Protein AF-A0A7C8LKT0-F1 (afdb_monomer_lite)

Foldseek 3Di:
DPDPAQPLCVQAPCQVVLVVLLVLLVVLLPLCCLQPLVSLVVSCCVLPPPPVCPDVVPDVVRNDDDVLLVVLVVQLSVLSDVQCPDPVDGSNNRDSVSSNSNNVSSVSSSVVSVCSSPPVPPPVVPD

Structure (mmCIF, N/CA/C/O backbone):
data_AF-A0A7C8LKT0-F1
#
_entry.id   AF-A0A7C8LKT0-F1
#
loop_
_atom_site.group_PDB
_atom_site.id
_atom_site.type_symbol
_atom_site.label_atom_id
_atom_site.label_alt_id
_atom_site.label_comp_id
_atom_site.label_asym_id
_atom_site.label_entity_id
_atom_site.label_seq_id
_atom_site.pdbx_PDB_ins_code
_atom_site.Cartn_x
_atom_site.Cartn_y
_atom_site.Cartn_z
_atom_site.occupancy
_atom_site.B_iso_or_equiv
_atom_site.auth_seq_id
_atom_site.auth_comp_id
_atom_site.auth_asym_id
_atom_site.auth_atom_id
_atom_site.pdbx_PDB_model_num
ATOM 1 N N . MET A 1 1 ? -1.608 18.983 28.160 1.00 39.75 1 MET A N 1
ATOM 2 C CA . MET A 1 1 ? -0.994 17.847 27.445 1.00 39.75 1 MET A CA 1
ATOM 3 C C . MET A 1 1 ? -1.294 18.053 25.974 1.00 39.75 1 MET A C 1
ATOM 5 O O . MET A 1 1 ? -2.462 18.180 25.637 1.00 39.75 1 MET A O 1
ATOM 9 N N . THR A 1 2 ? -0.277 18.230 25.135 1.00 49.41 2 THR A N 1
ATOM 10 C CA . THR A 1 2 ? -0.439 18.309 23.677 1.00 49.41 2 THR A CA 1
ATOM 11 C C . THR A 1 2 ? -0.813 16.921 23.175 1.00 49.41 2 THR A C 1
ATOM 13 O O . THR A 1 2 ? -0.070 15.968 23.391 1.00 49.41 2 THR A O 1
ATOM 16 N N . GLN A 1 3 ? -1.999 16.789 22.591 1.00 56.03 3 GLN A N 1
ATOM 17 C CA . GLN A 1 3 ? -2.497 15.517 22.084 1.00 56.03 3 GLN A CA 1
ATOM 18 C C . GLN A 1 3 ? -1.648 15.113 20.868 1.00 56.03 3 GLN A C 1
ATOM 20 O O . GLN A 1 3 ? -1.619 15.834 19.875 1.00 56.03 3 GLN A O 1
ATOM 25 N N . GLN A 1 4 ? -0.889 14.019 20.985 1.00 69.81 4 GLN A N 1
ATOM 26 C CA . GLN A 1 4 ? 0.083 13.581 19.971 1.00 69.81 4 GLN A CA 1
ATOM 27 C C . GLN A 1 4 ? -0.582 12.909 18.753 1.00 69.81 4 GLN A C 1
ATOM 29 O O . GLN A 1 4 ? 0.000 12.914 17.674 1.00 69.81 4 GLN A O 1
ATOM 34 N N . TYR A 1 5 ? -1.802 12.380 18.912 1.00 74.62 5 TYR A N 1
ATOM 35 C CA . TYR A 1 5 ? -2.562 11.663 17.879 1.00 74.62 5 TYR A CA 1
ATOM 36 C C . TYR A 1 5 ? -4.045 12.082 17.871 1.00 74.62 5 TYR A C 1
ATOM 38 O O . TYR A 1 5 ? -4.526 12.596 18.888 1.00 74.62 5 TYR A O 1
ATOM 46 N N . PRO A 1 6 ? -4.784 11.865 16.764 1.00 75.88 6 PRO A N 1
ATOM 47 C CA . PRO A 1 6 ? -6.215 12.165 16.685 1.00 75.88 6 PRO A CA 1
ATOM 48 C C . PRO A 1 6 ? -7.047 11.459 17.781 1.00 75.88 6 PRO A C 1
ATOM 50 O O . PRO A 1 6 ? -6.766 10.304 18.102 1.00 75.88 6 PRO A O 1
ATOM 53 N N . PRO A 1 7 ? -8.094 12.094 18.353 1.00 73.88 7 PRO A N 1
ATOM 54 C CA . PRO A 1 7 ? -8.944 11.477 19.388 1.00 73.88 7 PRO A CA 1
ATOM 55 C C . PRO A 1 7 ? -9.632 10.168 18.960 1.00 73.88 7 PRO A C 1
ATOM 57 O O . PRO A 1 7 ? -9.814 9.252 19.758 1.00 73.88 7 PRO A O 1
ATOM 60 N N . SER A 1 8 ? -9.987 10.081 17.686 1.00 71.44 8 SER A N 1
ATOM 61 C CA . SER A 1 8 ? -10.539 8.912 16.985 1.00 71.44 8 SER A CA 1
ATOM 62 C C . SER A 1 8 ? -9.642 7.672 17.016 1.00 71.44 8 SER A C 1
ATOM 64 O O . SER A 1 8 ? -10.110 6.572 16.756 1.00 71.44 8 SER A O 1
ATOM 66 N N . TRP A 1 9 ? -8.355 7.827 17.331 1.00 77.19 9 TRP A N 1
ATOM 67 C CA . TRP A 1 9 ? -7.395 6.726 17.445 1.00 77.19 9 TRP A CA 1
ATOM 68 C C . TRP A 1 9 ? -7.285 6.186 18.875 1.00 77.19 9 TRP A C 1
ATOM 70 O O . TRP A 1 9 ? -6.422 5.365 19.160 1.00 77.19 9 TRP A O 1
ATOM 80 N N . SER A 1 10 ? -8.145 6.639 19.789 1.00 72.56 10 SER A N 1
ATOM 81 C CA . SER A 1 10 ? -8.134 6.232 21.201 1.00 72.56 10 SER A CA 1
ATOM 82 C C . SER A 1 10 ? -8.387 4.740 21.435 1.00 72.56 10 SER A C 1
ATOM 84 O O . SER A 1 10 ? -8.004 4.236 22.486 1.00 72.56 10 SER A O 1
ATOM 86 N N . GLY A 1 11 ? -8.998 4.040 20.473 1.00 70.00 11 GLY A N 1
ATOM 87 C CA . GLY A 1 11 ? -9.188 2.587 20.505 1.00 70.00 11 GLY A CA 1
ATOM 88 C C . GLY A 1 11 ? -7.986 1.770 20.020 1.00 70.00 11 GLY A C 1
ATOM 89 O O . GLY A 1 11 ? -8.057 0.547 20.043 1.00 70.00 11 GLY A O 1
ATOM 90 N N . LEU A 1 12 ? -6.908 2.417 19.564 1.00 73.19 12 LEU A N 1
ATOM 91 C CA . LEU A 1 12 ? -5.699 1.732 19.113 1.00 73.19 12 LEU A CA 1
ATOM 92 C C . LEU A 1 12 ? -4.736 1.537 20.279 1.00 73.19 12 LEU A C 1
ATOM 94 O O . LEU A 1 12 ? -4.354 2.502 20.944 1.00 73.19 12 LEU A O 1
ATOM 98 N N . ASP A 1 13 ? -4.252 0.311 20.443 1.00 71.31 13 ASP A N 1
ATOM 99 C CA . ASP A 1 13 ? -3.185 0.013 21.400 1.00 71.31 13 ASP A CA 1
ATOM 100 C C . ASP A 1 13 ? -1.852 0.668 20.979 1.00 71.31 13 ASP A C 1
ATOM 102 O O . ASP A 1 13 ? -1.050 1.069 21.827 1.00 71.31 13 ASP A O 1
ATOM 106 N N . TYR A 1 14 ? -1.640 0.844 19.665 1.00 75.88 14 TYR A N 1
ATOM 107 C CA . TYR A 1 14 ? -0.383 1.321 19.074 1.00 75.88 14 TYR A CA 1
ATOM 108 C C . TYR A 1 14 ? -0.598 2.393 17.978 1.00 75.88 14 TYR A C 1
ATOM 110 O O . TYR A 1 14 ? -0.357 2.153 16.792 1.00 75.88 14 TYR A O 1
ATOM 118 N N . PRO A 1 15 ? -1.021 3.623 18.334 1.00 77.19 15 PRO A N 1
ATOM 119 C CA . PRO A 1 15 ? -1.343 4.677 17.362 1.00 77.19 15 PRO A CA 1
ATOM 120 C C . PRO A 1 15 ? -0.149 5.147 16.510 1.00 77.19 15 PRO A C 1
ATOM 122 O O . PRO A 1 15 ? -0.348 5.657 15.408 1.00 77.19 15 PRO A O 1
ATOM 125 N N . TRP A 1 16 ? 1.092 4.965 16.976 1.00 77.62 16 TRP A N 1
ATOM 126 C CA . TRP A 1 16 ? 2.287 5.286 16.182 1.00 77.62 16 TRP A CA 1
ATOM 127 C C . TRP A 1 16 ? 2.478 4.332 15.002 1.00 77.62 16 TRP A C 1
ATOM 129 O O . TRP A 1 16 ? 2.814 4.793 13.918 1.00 77.62 16 TRP A O 1
ATOM 139 N N . GLN A 1 17 ? 2.187 3.039 15.173 1.00 77.94 17 GLN A N 1
ATOM 140 C CA . GLN A 1 17 ? 2.295 2.058 14.088 1.00 77.94 17 GLN A CA 1
ATOM 141 C C . GLN A 1 17 ? 1.272 2.355 12.986 1.00 77.94 17 GLN A C 1
ATOM 143 O O . GLN A 1 17 ? 1.580 2.265 11.800 1.00 77.94 17 GLN A O 1
ATOM 148 N N . ARG A 1 18 ? 0.071 2.824 13.356 1.00 83.88 18 ARG A N 1
ATOM 149 C CA . ARG A 1 18 ? -0.905 3.325 12.377 1.00 83.88 18 ARG A CA 1
ATOM 150 C C . ARG A 1 18 ? -0.398 4.562 11.632 1.00 83.88 18 ARG A C 1
ATOM 152 O O . ARG A 1 18 ? -0.616 4.675 10.427 1.00 83.88 18 ARG A O 1
ATOM 159 N N . ALA A 1 19 ? 0.267 5.492 12.320 1.00 83.62 19 ALA A N 1
ATOM 160 C CA . ALA A 1 19 ? 0.866 6.657 11.669 1.00 83.62 19 ALA A CA 1
ATOM 161 C C . ALA A 1 19 ? 1.958 6.249 10.667 1.00 83.62 19 ALA A C 1
ATOM 163 O O . ALA A 1 19 ? 1.977 6.764 9.548 1.00 83.62 19 ALA A O 1
ATOM 164 N N . GLU A 1 20 ? 2.819 5.303 11.045 1.00 83.38 20 GLU A N 1
ATOM 165 C CA . GLU A 1 20 ? 3.841 4.728 10.165 1.00 83.38 20 GLU A CA 1
ATOM 166 C C . GLU A 1 20 ? 3.198 4.054 8.952 1.00 83.38 20 GLU A C 1
ATOM 168 O O . GLU A 1 20 ? 3.538 4.388 7.820 1.00 83.38 20 GLU A O 1
ATOM 173 N N . LEU A 1 21 ? 2.186 3.207 9.157 1.00 85.69 21 LEU A N 1
ATOM 174 C CA . LEU A 1 21 ? 1.431 2.575 8.075 1.00 85.69 21 LEU A CA 1
ATOM 175 C C . LEU A 1 21 ? 0.859 3.603 7.083 1.00 85.69 21 LEU A C 1
ATOM 177 O O . LEU A 1 21 ? 0.983 3.439 5.870 1.00 85.69 21 LEU A O 1
ATOM 181 N N . ILE A 1 22 ? 0.266 4.693 7.575 1.00 88.81 22 ILE A N 1
ATOM 182 C CA . ILE A 1 22 ? -0.268 5.771 6.726 1.00 88.81 22 ILE A CA 1
ATOM 183 C C . ILE A 1 22 ? 0.840 6.465 5.918 1.00 88.81 22 ILE A C 1
ATOM 185 O O . ILE A 1 22 ? 0.582 6.880 4.782 1.00 88.81 22 ILE A O 1
ATOM 189 N N . ALA A 1 23 ? 2.047 6.599 6.476 1.00 88.31 23 ALA A N 1
ATOM 190 C CA . ALA A 1 23 ? 3.205 7.140 5.769 1.00 88.31 23 ALA A CA 1
ATOM 191 C C . ALA A 1 23 ? 3.687 6.180 4.668 1.00 88.31 23 ALA A C 1
ATOM 193 O O . ALA A 1 23 ? 3.814 6.595 3.521 1.00 88.31 23 ALA A O 1
ATOM 194 N N . TYR A 1 24 ? 3.803 4.882 4.952 1.00 88.88 24 TYR A N 1
ATOM 195 C CA . TYR A 1 24 ? 4.164 3.885 3.936 1.00 88.88 24 TYR A CA 1
ATOM 196 C C . TYR A 1 24 ? 3.155 3.806 2.790 1.00 88.88 24 TYR A C 1
ATOM 198 O O . TYR A 1 24 ? 3.526 3.720 1.618 1.00 88.88 24 TYR A O 1
ATOM 206 N N . LEU A 1 25 ? 1.860 3.881 3.105 1.00 91.94 25 LEU A N 1
ATOM 207 C CA . LEU A 1 25 ? 0.818 3.941 2.084 1.00 91.94 25 LEU A CA 1
ATOM 208 C C . LEU A 1 25 ? 0.900 5.225 1.253 1.00 91.94 25 LEU A C 1
ATOM 210 O O . LEU A 1 25 ? 0.452 5.228 0.108 1.00 91.94 25 LEU A O 1
ATOM 214 N N . LEU A 1 26 ? 1.423 6.323 1.807 1.00 93.25 26 LEU A N 1
ATOM 215 C CA . LEU A 1 26 ? 1.694 7.544 1.050 1.00 93.25 26 LEU A CA 1
ATOM 216 C C . LEU A 1 26 ? 2.880 7.349 0.102 1.00 93.25 26 LEU A C 1
ATOM 218 O O . LEU A 1 26 ? 2.759 7.688 -1.073 1.00 93.25 26 LEU A O 1
ATOM 222 N N . ASP A 1 27 ? 3.972 6.750 0.568 1.00 92.50 27 ASP A N 1
ATOM 223 C CA . ASP A 1 27 ? 5.153 6.496 -0.263 1.00 92.50 27 ASP A CA 1
ATOM 224 C C . ASP A 1 27 ? 4.825 5.558 -1.431 1.00 92.50 27 ASP A C 1
ATOM 226 O O . ASP A 1 27 ? 5.175 5.832 -2.581 1.00 92.50 27 ASP A O 1
ATOM 230 N N . ALA A 1 28 ? 4.031 4.513 -1.177 1.00 94.12 28 ALA A N 1
ATOM 231 C CA . ALA A 1 28 ? 3.559 3.578 -2.198 1.00 94.12 28 ALA A CA 1
ATOM 232 C C . ALA A 1 28 ? 2.700 4.234 -3.302 1.00 94.12 28 ALA A C 1
ATOM 234 O O . ALA A 1 28 ? 2.538 3.656 -4.378 1.00 94.12 28 ALA A O 1
ATOM 235 N N . GLN A 1 29 ? 2.153 5.437 -3.075 1.00 96.50 29 GLN A N 1
ATOM 236 C CA . GLN A 1 29 ? 1.419 6.195 -4.099 1.00 96.50 29 GLN A CA 1
ATOM 237 C C . GLN A 1 29 ? 2.335 6.890 -5.106 1.00 96.50 29 GLN A C 1
ATOM 239 O O . GLN A 1 29 ? 1.863 7.304 -6.169 1.00 96.50 29 GLN A O 1
ATOM 244 N N . ASN A 1 30 ? 3.628 7.032 -4.806 1.00 95.69 30 ASN A N 1
ATOM 245 C CA . ASN A 1 30 ? 4.575 7.604 -5.747 1.00 95.69 30 ASN A CA 1
ATOM 246 C C . ASN A 1 30 ? 4.719 6.678 -6.966 1.00 95.69 30 ASN A C 1
ATOM 248 O O . ASN A 1 30 ? 5.315 5.602 -6.898 1.00 95.69 30 ASN A O 1
ATOM 252 N N . LEU A 1 31 ? 4.193 7.121 -8.112 1.00 93.75 31 LEU A N 1
ATOM 253 C CA . LEU A 1 31 ? 4.212 6.365 -9.368 1.00 93.75 31 LEU A CA 1
ATOM 254 C C . LEU A 1 31 ? 5.618 6.149 -9.942 1.00 93.75 31 LEU A C 1
ATOM 256 O O . LEU A 1 31 ? 5.764 5.350 -10.864 1.00 93.75 31 LEU A O 1
ATOM 260 N N . ALA A 1 32 ? 6.635 6.844 -9.433 1.00 94.12 32 ALA A N 1
ATOM 261 C CA . ALA A 1 32 ? 8.025 6.633 -9.817 1.00 94.12 32 ALA A CA 1
ATOM 262 C C . ALA A 1 32 ? 8.767 5.646 -8.897 1.00 94.12 32 ALA A C 1
ATOM 264 O O . ALA A 1 32 ? 9.836 5.187 -9.285 1.00 94.12 32 ALA A O 1
ATOM 265 N N . LEU A 1 33 ? 8.208 5.265 -7.73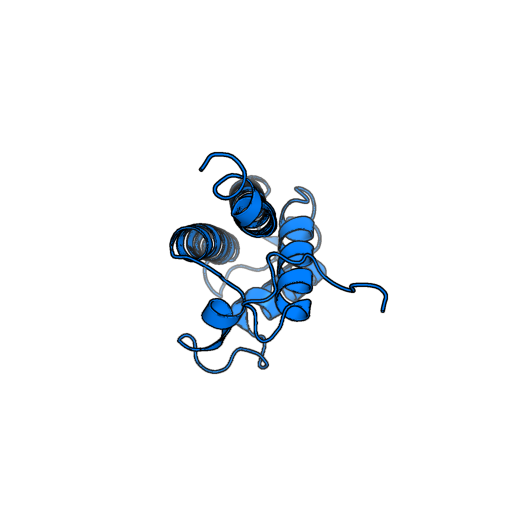6 1.00 92.25 33 LEU A N 1
ATOM 266 C CA . LEU A 1 33 ? 8.924 4.474 -6.720 1.00 92.25 33 LEU A CA 1
ATOM 267 C C . LEU A 1 33 ? 9.406 3.112 -7.243 1.00 92.25 33 LEU A C 1
ATOM 269 O O . LEU A 1 33 ? 10.456 2.632 -6.839 1.00 92.25 33 LEU A O 1
ATOM 273 N N . TRP A 1 34 ? 8.692 2.503 -8.196 1.00 91.81 34 TRP A N 1
ATOM 274 C CA . TRP A 1 34 ? 9.115 1.242 -8.824 1.00 91.81 34 TRP A CA 1
ATOM 275 C C . TRP A 1 34 ? 10.479 1.320 -9.526 1.00 91.81 34 TRP A C 1
ATOM 277 O O . TRP A 1 34 ? 11.110 0.290 -9.752 1.00 91.81 34 TRP A O 1
ATOM 287 N N . GLN A 1 35 ? 10.937 2.526 -9.878 1.00 94.81 35 GLN A N 1
ATOM 288 C CA . GLN A 1 35 ? 12.250 2.761 -10.484 1.00 94.81 35 GLN A CA 1
ATOM 289 C C . GLN A 1 35 ? 13.385 2.729 -9.455 1.00 94.81 35 GLN A C 1
ATOM 291 O O . GLN A 1 35 ? 14.553 2.772 -9.840 1.00 94.81 35 GLN A O 1
ATOM 296 N N . GLU A 1 36 ? 13.052 2.629 -8.168 1.00 94.94 36 GLU A N 1
ATOM 297 C CA . GLU A 1 36 ? 13.973 2.661 -7.039 1.00 94.94 36 GLU A CA 1
ATOM 298 C C . GLU A 1 36 ? 13.902 1.318 -6.284 1.00 94.94 36 GLU A C 1
ATOM 300 O O . GLU A 1 36 ? 13.200 1.192 -5.282 1.00 94.94 36 GLU A O 1
ATOM 305 N N . PRO A 1 37 ? 14.607 0.265 -6.754 1.00 91.81 37 PRO A N 1
ATOM 306 C CA . PRO A 1 37 ? 14.520 -1.074 -6.172 1.00 91.81 37 PRO A CA 1
ATOM 307 C C . PRO A 1 37 ? 14.801 -1.149 -4.670 1.00 91.81 37 PRO A C 1
ATOM 309 O O . PRO A 1 37 ? 14.230 -2.007 -4.002 1.00 91.81 37 PRO A O 1
ATOM 312 N N . ASP A 1 38 ? 15.669 -0.283 -4.143 1.00 91.12 38 ASP A N 1
ATOM 313 C CA . ASP A 1 38 ? 15.987 -0.244 -2.713 1.00 91.12 38 ASP A CA 1
ATOM 314 C C . ASP A 1 38 ? 14.805 0.282 -1.883 1.00 91.12 38 ASP A C 1
ATOM 316 O O . ASP A 1 38 ? 14.486 -0.302 -0.849 1.00 91.12 38 ASP A O 1
ATOM 320 N N . GLU A 1 39 ? 14.083 1.290 -2.380 1.00 90.44 39 GLU A N 1
ATOM 321 C CA . GLU A 1 39 ? 12.857 1.804 -1.755 1.00 90.44 39 GLU A CA 1
ATOM 322 C C . GLU A 1 39 ? 11.720 0.779 -1.833 1.00 90.44 39 GLU A C 1
ATOM 324 O O . GLU A 1 39 ? 11.029 0.508 -0.850 1.00 90.44 39 GLU A O 1
ATOM 329 N N . VAL A 1 40 ? 11.567 0.108 -2.982 1.00 89.38 40 VAL A N 1
ATOM 330 C CA . VAL A 1 40 ? 10.607 -1.000 -3.123 1.00 89.38 40 VAL A CA 1
ATOM 331 C C . VAL A 1 40 ? 10.938 -2.133 -2.154 1.00 89.38 40 VAL A C 1
ATOM 333 O O . VAL A 1 40 ? 10.038 -2.732 -1.565 1.00 89.38 40 VAL A O 1
ATOM 336 N N . LYS A 1 41 ? 12.226 -2.439 -1.971 1.00 88.75 41 LYS A N 1
ATOM 337 C CA . LYS A 1 41 ? 12.683 -3.457 -1.027 1.00 88.75 41 LYS A CA 1
ATOM 338 C C . LYS A 1 41 ? 12.396 -3.048 0.415 1.00 88.75 41 LYS A C 1
ATOM 340 O O . LYS A 1 41 ? 11.969 -3.895 1.195 1.00 88.75 41 LYS A O 1
ATOM 345 N N . PHE A 1 42 ? 12.601 -1.781 0.766 1.00 86.69 42 PHE A N 1
ATOM 346 C CA . PHE A 1 42 ? 12.262 -1.252 2.085 1.00 86.69 42 PHE A CA 1
ATOM 347 C C . PHE A 1 42 ? 10.762 -1.403 2.373 1.00 86.69 42 PHE A C 1
ATOM 349 O O . PHE A 1 42 ? 10.385 -2.002 3.380 1.00 86.69 42 PHE A O 1
ATOM 356 N N . LEU A 1 43 ? 9.911 -0.997 1.427 1.00 85.38 43 LEU A N 1
ATOM 357 C CA . LEU A 1 43 ? 8.461 -1.166 1.525 1.00 85.38 43 LEU A CA 1
ATOM 358 C C . LEU A 1 43 ? 8.050 -2.648 1.594 1.00 85.38 43 LEU A C 1
ATOM 360 O O . LEU A 1 43 ? 7.175 -3.013 2.372 1.00 85.38 43 LEU A O 1
ATOM 364 N N . MET A 1 44 ? 8.706 -3.526 0.828 1.00 84.00 44 MET A N 1
ATOM 365 C CA . MET A 1 44 ? 8.496 -4.976 0.900 1.00 84.00 44 MET A CA 1
ATOM 366 C C . MET A 1 44 ? 8.821 -5.533 2.287 1.00 84.00 44 MET A C 1
ATOM 368 O O . MET A 1 44 ? 8.058 -6.358 2.787 1.00 84.00 44 MET A O 1
ATOM 372 N N . HIS A 1 45 ? 9.926 -5.104 2.903 1.00 80.38 45 HIS A N 1
ATOM 373 C CA . HIS A 1 45 ? 10.274 -5.541 4.253 1.00 80.38 45 HIS A CA 1
ATOM 374 C C . HIS A 1 45 ? 9.228 -5.083 5.269 1.00 80.38 45 HIS A C 1
ATOM 376 O O . HIS A 1 45 ? 8.784 -5.905 6.060 1.00 80.38 45 HIS A O 1
ATOM 382 N N . PHE A 1 46 ? 8.753 -3.839 5.187 1.00 78.38 46 PHE A N 1
ATOM 383 C CA . PHE A 1 46 ? 7.666 -3.369 6.050 1.00 78.38 46 PHE A CA 1
ATOM 384 C C . PHE A 1 46 ? 6.374 -4.189 5.868 1.00 78.38 46 PHE A C 1
ATOM 386 O O . PHE A 1 46 ? 5.759 -4.619 6.838 1.00 78.38 46 PHE A O 1
ATOM 393 N N . VAL A 1 47 ? 5.972 -4.451 4.619 1.00 76.25 47 VAL A N 1
ATOM 394 C CA . VAL A 1 47 ? 4.705 -5.139 4.309 1.00 76.25 47 VAL A CA 1
ATOM 395 C C . VAL A 1 47 ? 4.738 -6.640 4.630 1.00 76.25 47 VAL A C 1
ATOM 397 O O . VAL A 1 47 ? 3.707 -7.196 5.007 1.00 76.25 47 VAL A O 1
ATOM 400 N N . PHE A 1 48 ? 5.879 -7.318 4.454 1.00 71.12 48 PHE A N 1
ATOM 401 C CA . PHE A 1 48 ? 5.948 -8.788 4.514 1.00 71.12 48 PHE A CA 1
ATOM 402 C C . PHE A 1 48 ? 6.938 -9.377 5.515 1.00 71.12 48 PHE A C 1
ATOM 404 O O . PHE A 1 48 ? 6.793 -10.550 5.857 1.00 71.12 48 PHE A O 1
ATOM 411 N N . ASP A 1 49 ? 7.967 -8.634 5.909 1.00 62.34 49 ASP A N 1
ATOM 412 C CA . ASP A 1 49 ? 9.119 -9.179 6.636 1.00 62.34 49 ASP A CA 1
ATOM 413 C C . ASP A 1 49 ? 9.269 -8.596 8.034 1.00 62.34 49 ASP A C 1
ATOM 415 O O . ASP A 1 49 ? 10.126 -9.054 8.787 1.00 62.34 49 ASP A O 1
ATOM 419 N N . ASP A 1 50 ? 8.478 -7.583 8.387 1.00 52.12 50 ASP A N 1
ATOM 420 C CA . ASP A 1 50 ? 8.684 -6.909 9.645 1.00 52.12 50 ASP A CA 1
ATOM 421 C C . ASP A 1 50 ? 8.381 -7.880 10.787 1.00 52.12 50 ASP A C 1
ATOM 423 O O . ASP A 1 50 ? 7.251 -8.279 11.047 1.00 52.12 50 ASP A O 1
ATOM 427 N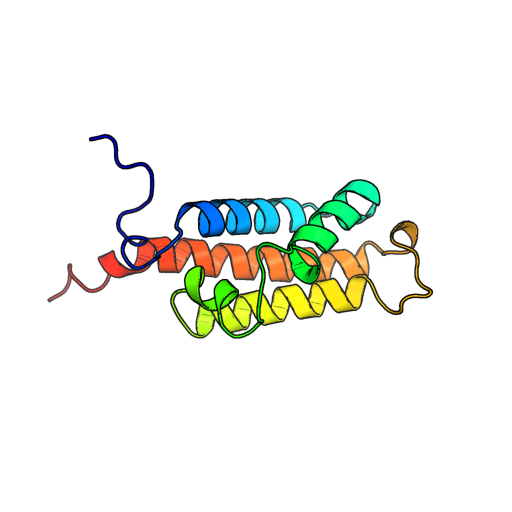 N . HIS A 1 51 ? 9.465 -8.324 11.409 1.00 45.66 51 HIS A N 1
ATOM 428 C CA . HIS A 1 51 ? 9.573 -9.109 12.624 1.00 45.66 51 HIS A CA 1
ATOM 429 C C . HIS A 1 51 ? 8.817 -8.514 13.813 1.00 45.66 51 HIS A C 1
ATOM 431 O O . HIS A 1 51 ? 8.541 -9.252 14.764 1.00 45.66 51 HIS A O 1
ATOM 437 N N . ASP A 1 52 ? 8.441 -7.236 13.732 1.00 44.88 52 ASP A N 1
ATOM 438 C CA . ASP A 1 52 ? 7.489 -6.638 14.650 1.00 44.88 52 ASP A CA 1
ATOM 439 C C . ASP A 1 52 ? 6.126 -7.349 14.512 1.00 44.88 52 ASP A C 1
ATOM 441 O O . ASP A 1 52 ? 5.617 -7.766 15.536 1.00 44.88 52 ASP A O 1
ATOM 445 N N . PHE A 1 53 ? 5.716 -7.720 13.286 1.00 44.66 53 PHE A N 1
ATOM 446 C CA . PHE A 1 53 ? 4.624 -8.551 12.705 1.00 44.66 53 PHE A CA 1
ATOM 447 C C . PHE A 1 53 ? 4.192 -9.952 13.224 1.00 44.66 53 PHE A C 1
ATOM 449 O O . PHE A 1 53 ? 3.418 -10.621 12.531 1.00 44.66 53 PHE A O 1
ATOM 456 N N . GLN A 1 54 ? 4.671 -10.509 14.340 1.00 39.88 54 GLN A N 1
ATOM 457 C CA . GLN A 1 54 ? 4.294 -11.895 14.743 1.00 39.88 54 GLN A CA 1
ATOM 458 C C . GLN A 1 54 ? 2.837 -11.997 15.274 1.00 39.88 54 GLN A C 1
ATOM 460 O O . GLN A 1 54 ? 2.397 -11.089 15.977 1.00 39.88 54 GLN A O 1
ATOM 465 N N . PRO A 1 55 ? 2.158 -13.166 15.203 1.00 44.34 55 PRO A N 1
ATOM 466 C CA . PRO A 1 55 ? 1.610 -13.869 14.033 1.00 44.34 55 PRO A CA 1
ATOM 467 C C . PRO A 1 55 ? 0.507 -13.070 13.282 1.00 44.34 55 PRO A C 1
ATOM 469 O O . PRO A 1 55 ? -0.082 -12.150 13.850 1.00 44.34 55 PRO A O 1
ATOM 472 N N . PRO A 1 56 ? 0.118 -13.489 12.054 1.00 41.00 56 PRO A N 1
ATOM 473 C CA . PRO A 1 56 ? -0.786 -12.755 11.146 1.00 41.00 56 PRO A CA 1
ATOM 474 C C . PRO A 1 56 ? -2.160 -12.377 11.719 1.00 41.00 56 PRO A C 1
ATOM 476 O O . PRO A 1 56 ? -2.800 -11.447 11.243 1.00 41.00 56 PRO A O 1
ATOM 479 N N . SER A 1 57 ? -2.623 -13.104 12.736 1.00 42.81 57 SER A N 1
ATOM 480 C CA . SER A 1 57 ? -3.899 -12.868 13.409 1.00 42.81 57 SER A CA 1
ATOM 481 C C . SER A 1 57 ? -3.847 -11.797 14.504 1.00 42.81 57 SER A C 1
ATOM 483 O O . SER A 1 57 ? -4.884 -11.540 15.106 1.00 42.81 57 SER A O 1
ATOM 485 N N . GLN A 1 58 ? -2.676 -11.229 14.829 1.00 44.72 58 GLN A N 1
ATOM 486 C CA . GLN A 1 58 ? -2.536 -10.313 15.966 1.00 44.72 58 GLN A CA 1
ATOM 487 C C . GLN A 1 58 ? -2.305 -8.846 15.582 1.00 44.72 58 GLN A C 1
ATOM 489 O O . GLN A 1 58 ? -2.984 -8.019 16.164 1.00 44.72 58 GLN A O 1
ATOM 494 N N . GLN A 1 59 ? -1.461 -8.464 14.612 1.00 52.12 59 GLN A N 1
ATOM 495 C CA . GLN A 1 59 ? -0.998 -7.059 14.614 1.00 52.12 59 GLN A CA 1
ATOM 496 C C . GLN A 1 59 ? -1.511 -6.089 13.553 1.00 52.12 59 GLN A C 1
ATOM 498 O O . GLN A 1 59 ? -1.657 -4.911 13.867 1.00 52.12 59 GLN A O 1
ATOM 503 N N . LEU A 1 60 ? -1.878 -6.536 12.348 1.00 54.06 60 LEU A N 1
ATOM 504 C CA . LEU A 1 60 ? -2.672 -5.662 11.470 1.00 54.06 60 LEU A CA 1
ATOM 505 C C . LEU A 1 60 ? -4.007 -5.321 12.154 1.00 54.06 60 LEU A C 1
ATOM 507 O O . LEU A 1 60 ? -4.435 -4.176 12.117 1.00 54.06 60 LEU A O 1
ATOM 511 N N . GLY A 1 61 ? -4.589 -6.265 12.902 1.00 54.88 61 GLY A N 1
ATOM 512 C CA . GLY A 1 61 ? -5.792 -6.032 13.708 1.00 54.88 61 GLY A CA 1
ATOM 513 C C . GLY A 1 61 ? -5.636 -5.009 14.844 1.00 54.88 61 GLY A C 1
ATOM 514 O O . GLY A 1 61 ? -6.640 -4.447 15.257 1.00 54.88 61 GLY A O 1
ATOM 515 N N . PHE A 1 62 ? -4.418 -4.717 15.327 1.00 57.66 62 PHE A N 1
ATOM 516 C CA . PHE A 1 62 ? -4.192 -3.652 16.325 1.00 57.66 62 PHE A CA 1
ATOM 517 C C . PHE A 1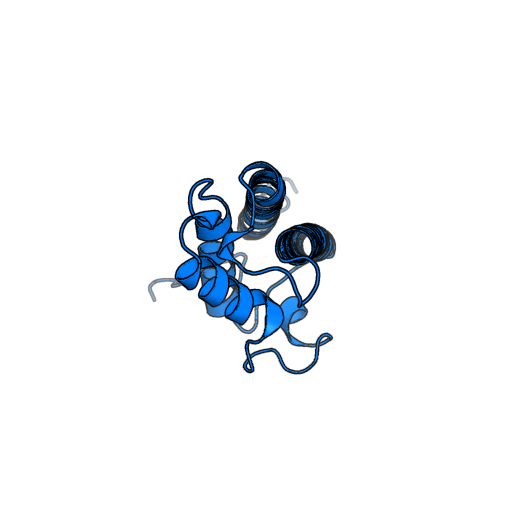 62 ? -4.082 -2.255 15.703 1.00 57.66 62 PHE A C 1
ATOM 519 O O . PHE A 1 62 ? -4.174 -1.253 16.413 1.00 57.66 62 PHE A O 1
ATOM 526 N N . MET A 1 63 ? -3.854 -2.178 14.390 1.00 72.06 63 MET A N 1
ATOM 527 C CA . MET A 1 63 ? -3.723 -0.920 13.652 1.00 72.06 63 MET A CA 1
ATOM 528 C C . MET A 1 63 ? -4.971 -0.570 12.848 1.00 72.06 63 MET A C 1
ATOM 530 O O . MET A 1 63 ? -5.060 0.565 12.381 1.00 72.06 63 MET A O 1
ATOM 534 N N . LEU A 1 64 ? -5.890 -1.520 12.663 1.00 77.00 64 LEU A N 1
ATOM 535 C CA . LEU A 1 64 ? -7.107 -1.386 11.869 1.00 77.00 64 LEU A CA 1
ATOM 536 C C . LEU A 1 64 ? -8.334 -1.427 12.785 1.00 77.00 64 LEU A C 1
ATOM 538 O O . LEU A 1 64 ? -8.361 -2.167 13.763 1.00 77.00 64 LEU A O 1
ATOM 542 N N . LEU A 1 65 ? -9.334 -0.606 12.485 1.00 76.06 65 LEU A N 1
ATOM 543 C CA . LEU A 1 65 ? -10.483 -0.364 13.360 1.00 76.06 65 LEU A CA 1
ATOM 544 C C . LEU A 1 65 ? -11.741 -1.137 12.947 1.00 76.06 65 LEU A C 1
ATOM 546 O O . LEU A 1 65 ? -12.619 -1.352 13.781 1.00 76.06 65 LEU A O 1
ATOM 550 N N . ASP A 1 66 ? -11.849 -1.529 11.677 1.00 78.31 66 ASP A N 1
ATOM 551 C CA . ASP A 1 66 ? -13.028 -2.194 11.126 1.00 78.31 66 ASP A CA 1
ATOM 552 C C . ASP A 1 66 ? -12.693 -3.096 9.922 1.00 78.31 66 ASP A C 1
ATOM 554 O O . ASP A 1 66 ? -11.566 -3.123 9.419 1.00 78.31 66 ASP A O 1
ATOM 558 N N . ASP A 1 67 ? -13.699 -3.847 9.468 1.00 80.56 67 ASP A N 1
ATOM 559 C CA . ASP A 1 67 ? -13.575 -4.762 8.330 1.00 80.56 67 ASP A CA 1
ATOM 560 C C . ASP A 1 67 ? -13.297 -4.018 7.007 1.00 80.56 67 ASP A C 1
ATOM 562 O O . ASP A 1 67 ? -12.632 -4.559 6.126 1.00 80.56 67 ASP A O 1
ATOM 566 N N . GLU A 1 68 ? -13.739 -2.761 6.860 1.00 84.62 68 GLU A N 1
ATOM 567 C CA . GLU A 1 68 ? -13.484 -1.962 5.651 1.00 84.62 68 GLU A CA 1
ATOM 568 C C . GLU A 1 68 ? -11.995 -1.605 5.520 1.00 84.62 68 GLU A C 1
ATOM 570 O O . GLU A 1 68 ? -11.423 -1.663 4.428 1.00 84.62 68 GLU A O 1
ATOM 575 N N . GLU A 1 69 ? -11.340 -1.260 6.631 1.00 85.69 69 GLU A N 1
ATOM 576 C CA . GLU A 1 69 ? -9.896 -1.038 6.678 1.00 85.69 69 GLU A CA 1
ATOM 577 C C . GLU A 1 69 ? -9.114 -2.328 6.394 1.00 85.69 69 GLU A C 1
ATOM 579 O O . GLU A 1 69 ? -8.106 -2.290 5.679 1.00 85.69 69 GLU A O 1
ATOM 584 N N . VAL A 1 70 ? -9.596 -3.472 6.892 1.00 83.12 70 VAL A N 1
ATOM 585 C CA . VAL A 1 70 ? -9.023 -4.798 6.602 1.00 83.12 70 VAL A CA 1
ATOM 586 C C . VAL A 1 70 ? -9.119 -5.128 5.115 1.00 83.12 70 VAL A C 1
ATOM 588 O O . VAL A 1 70 ? -8.119 -5.531 4.511 1.00 83.12 70 VAL A O 1
ATOM 591 N N . ASP A 1 71 ? -10.278 -4.915 4.498 1.00 82.88 71 ASP A N 1
ATOM 592 C CA . ASP A 1 71 ? -10.487 -5.161 3.071 1.00 82.88 71 ASP A CA 1
ATOM 593 C C . ASP A 1 71 ? -9.602 -4.252 2.207 1.00 82.88 71 ASP A C 1
ATOM 595 O O . ASP A 1 71 ? -8.948 -4.713 1.262 1.00 82.88 71 ASP A O 1
ATOM 599 N N . ALA A 1 72 ? -9.509 -2.966 2.557 1.00 89.62 72 ALA A N 1
ATOM 600 C CA . ALA A 1 72 ? -8.689 -2.010 1.823 1.00 89.62 72 ALA A CA 1
ATOM 601 C C . ALA A 1 72 ? -7.189 -2.347 1.914 1.00 89.62 72 ALA A C 1
ATOM 603 O O . ALA A 1 72 ? -6.480 -2.324 0.901 1.00 89.62 72 ALA A O 1
ATOM 604 N N . MET A 1 73 ? -6.708 -2.730 3.101 1.00 88.94 73 MET A N 1
ATOM 605 C CA . MET A 1 73 ? -5.333 -3.201 3.289 1.00 88.94 73 MET A CA 1
ATOM 606 C C . MET A 1 73 ? -5.065 -4.515 2.552 1.00 88.94 73 MET A C 1
ATOM 608 O O . MET A 1 73 ? -4.020 -4.662 1.917 1.00 88.94 73 MET A O 1
ATOM 612 N N . THR A 1 74 ? -6.020 -5.446 2.557 1.00 85.81 74 THR A N 1
ATOM 613 C CA . THR A 1 74 ? -5.918 -6.715 1.822 1.00 85.81 74 THR A CA 1
ATOM 614 C C . THR A 1 74 ? -5.777 -6.478 0.318 1.00 85.81 74 THR A C 1
ATOM 616 O O . THR A 1 74 ? -4.943 -7.111 -0.340 1.00 85.81 74 THR A O 1
ATOM 619 N N . ALA A 1 75 ? -6.535 -5.528 -0.237 1.00 87.19 75 ALA A N 1
ATOM 620 C CA . ALA A 1 75 ? -6.425 -5.143 -1.641 1.00 87.19 75 ALA A CA 1
ATOM 621 C C . ALA A 1 75 ? -5.039 -4.566 -1.974 1.00 87.19 75 ALA A C 1
ATOM 623 O O . ALA A 1 75 ? -4.450 -4.939 -2.992 1.00 87.19 75 ALA A O 1
ATOM 624 N N . PHE A 1 76 ? -4.493 -3.709 -1.104 1.00 93.25 76 PHE A N 1
ATOM 625 C CA . PHE A 1 76 ? -3.137 -3.175 -1.252 1.00 93.25 76 PHE A CA 1
ATOM 626 C C . PHE A 1 76 ? -2.071 -4.274 -1.216 1.00 93.25 76 PHE A C 1
ATOM 628 O O . PHE A 1 76 ? -1.272 -4.377 -2.148 1.00 93.25 76 PHE A O 1
ATOM 635 N N . VAL A 1 77 ? -2.090 -5.141 -0.201 1.00 89.69 77 VAL A N 1
ATOM 636 C CA . VAL A 1 77 ? -1.120 -6.241 -0.064 1.00 89.69 77 VAL A CA 1
ATOM 637 C C . VAL A 1 77 ? -1.188 -7.188 -1.265 1.00 89.69 77 VAL A C 1
ATOM 639 O O . VAL A 1 77 ? -0.154 -7.610 -1.786 1.00 89.69 77 VAL A O 1
ATOM 642 N N . THR A 1 78 ? -2.393 -7.476 -1.764 1.00 87.56 78 THR A N 1
ATOM 643 C CA . THR A 1 78 ? -2.598 -8.314 -2.955 1.00 87.56 78 THR A CA 1
ATOM 644 C C . THR A 1 78 ? -2.002 -7.677 -4.211 1.00 87.56 78 THR A C 1
ATOM 646 O O . THR A 1 78 ? -1.303 -8.352 -4.974 1.00 87.56 78 THR A O 1
ATOM 649 N N . ALA A 1 79 ? -2.240 -6.381 -4.432 1.00 92.81 79 ALA A N 1
ATOM 650 C CA . ALA A 1 79 ? -1.657 -5.650 -5.554 1.00 92.81 79 ALA A CA 1
ATOM 651 C C . ALA A 1 79 ? -0.126 -5.603 -5.461 1.00 92.81 79 ALA A C 1
ATOM 653 O O . ALA A 1 79 ? 0.562 -5.847 -6.453 1.00 92.81 79 ALA A O 1
ATOM 654 N N . PHE A 1 80 ? 0.402 -5.353 -4.263 1.00 91.44 80 PHE A N 1
ATOM 655 C CA . PHE A 1 80 ? 1.835 -5.286 -4.002 1.00 91.44 80 PHE A CA 1
ATOM 656 C C . PHE A 1 80 ? 2.515 -6.639 -4.247 1.00 91.44 80 PHE A C 1
ATOM 658 O O . PHE A 1 80 ? 3.470 -6.723 -5.017 1.00 91.44 80 PHE A O 1
ATOM 665 N N . SER A 1 81 ? 1.959 -7.726 -3.702 1.00 89.00 81 SER A N 1
ATOM 666 C CA . SER A 1 81 ? 2.426 -9.095 -3.957 1.00 89.00 81 SER A CA 1
ATOM 667 C C . SER A 1 81 ? 2.394 -9.451 -5.448 1.00 89.00 81 SER A C 1
ATOM 669 O O . SER A 1 81 ? 3.344 -10.034 -5.972 1.00 89.00 81 SER A O 1
ATOM 671 N N . SER A 1 82 ? 1.339 -9.041 -6.158 1.00 92.25 82 SER A N 1
ATOM 672 C CA . SER A 1 82 ? 1.214 -9.269 -7.602 1.00 92.25 82 SER A CA 1
ATOM 673 C C . SER A 1 82 ? 2.288 -8.523 -8.400 1.00 92.25 82 SER A C 1
ATOM 675 O O . SER A 1 82 ? 2.853 -9.094 -9.330 1.00 92.25 82 SER A O 1
ATOM 677 N N . ALA A 1 83 ? 2.611 -7.282 -8.020 1.00 94.12 83 ALA A N 1
ATOM 678 C CA . ALA A 1 83 ? 3.665 -6.497 -8.660 1.00 94.12 83 ALA A CA 1
ATOM 679 C C . ALA A 1 83 ? 5.061 -7.099 -8.430 1.00 94.12 83 ALA A C 1
ATOM 681 O O . ALA A 1 83 ? 5.859 -7.161 -9.370 1.00 94.12 83 ALA A O 1
ATOM 682 N N . LEU A 1 84 ? 5.343 -7.599 -7.219 1.00 91.00 84 LEU A N 1
ATOM 683 C CA . LEU A 1 84 ? 6.582 -8.330 -6.923 1.00 91.00 84 LEU A CA 1
ATOM 684 C C . LEU A 1 84 ? 6.705 -9.611 -7.755 1.00 91.00 84 LEU A C 1
ATOM 686 O O . LEU A 1 84 ? 7.800 -9.961 -8.195 1.00 91.00 84 LEU A O 1
ATOM 690 N N . GLY A 1 85 ? 5.581 -10.286 -8.005 1.00 89.94 85 GLY A N 1
ATOM 691 C CA . GLY A 1 85 ? 5.524 -11.475 -8.843 1.00 89.94 85 GLY A CA 1
ATOM 692 C C . GLY A 1 85 ? 6.282 -12.677 -8.252 1.00 89.94 85 GLY A C 1
ATOM 693 O O . GLY A 1 85 ? 6.483 -12.775 -7.039 1.00 89.94 85 GLY A O 1
ATOM 694 N N . PRO A 1 86 ? 6.672 -13.661 -9.083 1.00 89.56 86 PRO A N 1
ATOM 695 C CA . PRO A 1 86 ? 7.377 -14.851 -8.610 1.00 89.56 86 PRO A CA 1
ATOM 696 C C . PRO A 1 86 ? 8.791 -14.513 -8.121 1.00 89.56 86 PRO A C 1
ATOM 698 O O . PRO A 1 86 ? 9.415 -13.582 -8.612 1.00 89.56 86 PRO A O 1
ATOM 701 N N . ARG A 1 87 ? 9.371 -15.355 -7.251 1.00 83.38 87 ARG A N 1
ATOM 702 C CA . ARG A 1 87 ? 10.742 -15.178 -6.709 1.00 83.38 87 ARG A CA 1
ATOM 703 C C . ARG A 1 87 ? 11.856 -15.039 -7.756 1.00 83.38 87 ARG A C 1
ATOM 705 O O . ARG A 1 87 ? 12.952 -14.609 -7.420 1.00 83.38 87 ARG A O 1
ATOM 712 N N . SER A 1 88 ? 11.611 -15.463 -8.994 1.00 88.06 88 SER A N 1
ATOM 713 C CA . SER A 1 88 ? 12.547 -15.302 -10.109 1.00 88.06 88 SER A CA 1
ATOM 714 C C . SER A 1 88 ? 12.565 -13.887 -10.693 1.00 88.06 88 SER A C 1
ATOM 716 O O . SER A 1 88 ? 13.525 -13.551 -11.382 1.00 88.06 88 SER A O 1
ATOM 718 N N . LYS A 1 89 ? 11.515 -13.091 -10.455 1.00 91.44 89 LYS A N 1
ATOM 719 C CA . LYS A 1 89 ? 11.403 -11.701 -10.898 1.00 91.44 89 LYS A CA 1
ATOM 720 C C . LYS A 1 89 ? 12.239 -10.809 -9.979 1.00 91.44 89 LYS A C 1
ATOM 722 O O . LYS A 1 89 ? 12.183 -10.925 -8.756 1.00 91.44 89 LYS A O 1
ATOM 727 N N . ARG A 1 90 ? 13.040 -9.926 -10.566 1.00 92.19 90 ARG A N 1
ATOM 728 C CA . ARG A 1 90 ? 13.822 -8.911 -9.851 1.00 92.19 90 ARG A CA 1
ATOM 729 C C . ARG A 1 90 ? 12.958 -7.675 -9.628 1.00 92.19 90 ARG A C 1
ATOM 731 O O . ARG A 1 90 ? 12.137 -7.334 -10.471 1.00 92.19 90 ARG A O 1
ATOM 738 N N . LEU A 1 91 ? 13.212 -6.933 -8.552 1.00 91.56 91 LEU A N 1
ATOM 739 C CA . LEU A 1 91 ? 12.498 -5.676 -8.280 1.00 91.56 91 LEU A CA 1
ATOM 740 C C . LEU A 1 91 ? 12.651 -4.652 -9.419 1.00 91.56 91 LEU A C 1
ATOM 742 O O . LEU A 1 91 ? 11.705 -3.951 -9.747 1.00 91.56 91 LEU A O 1
ATOM 746 N N . SER A 1 92 ? 13.804 -4.636 -10.095 1.00 91.88 92 SER A N 1
ATOM 747 C CA . SER A 1 92 ? 14.050 -3.794 -11.276 1.00 91.88 92 SER A CA 1
ATOM 748 C C . SER A 1 92 ? 13.205 -4.159 -12.506 1.00 91.88 92 SER A C 1
ATOM 750 O O . SER A 1 92 ? 13.268 -3.463 -13.513 1.00 91.88 92 SER A O 1
ATOM 752 N N . GLU A 1 93 ? 12.495 -5.288 -12.475 1.00 95.19 93 GLU A N 1
ATOM 753 C CA . GLU A 1 93 ? 11.604 -5.752 -13.546 1.00 95.19 93 GLU A CA 1
ATOM 754 C C . GLU A 1 93 ? 10.136 -5.398 -13.266 1.00 95.19 93 GLU A C 1
ATOM 756 O O . GLU A 1 93 ? 9.261 -5.762 -14.051 1.00 95.19 93 GLU A O 1
ATOM 761 N N . ILE A 1 94 ? 9.841 -4.715 -12.153 1.00 95.44 94 ILE A N 1
ATOM 762 C CA . ILE A 1 94 ? 8.518 -4.137 -11.911 1.00 95.44 94 ILE A CA 1
ATOM 763 C C . ILE A 1 94 ? 8.268 -3.062 -12.966 1.00 95.44 94 ILE A C 1
ATOM 765 O O . ILE A 1 94 ? 9.123 -2.227 -13.244 1.00 95.44 94 ILE A O 1
ATOM 769 N N . SER A 1 95 ? 7.090 -3.099 -13.570 1.00 96.25 95 SER A N 1
ATOM 770 C CA . SER A 1 95 ? 6.672 -2.135 -14.580 1.00 96.25 95 SER A CA 1
ATOM 771 C C . SER A 1 95 ? 5.828 -1.009 -13.986 1.00 96.25 95 SER A C 1
ATOM 773 O O . SER A 1 95 ? 5.186 -1.153 -12.943 1.00 96.25 95 SER A O 1
ATOM 775 N N . ALA A 1 96 ? 5.751 0.106 -14.716 1.00 96.06 96 ALA A N 1
ATOM 776 C CA . ALA A 1 96 ? 4.852 1.207 -14.380 1.00 96.06 96 ALA A CA 1
ATOM 777 C C . ALA A 1 96 ? 3.375 0.772 -14.319 1.00 96.06 96 ALA A C 1
ATOM 779 O O . ALA A 1 96 ? 2.615 1.300 -13.509 1.00 96.06 96 ALA A O 1
ATOM 780 N N . GLU A 1 97 ? 2.956 -0.182 -15.158 1.00 96.88 97 GLU A N 1
ATOM 781 C CA . GLU A 1 97 ? 1.582 -0.699 -15.169 1.00 96.88 97 GLU A CA 1
ATOM 782 C C . GLU A 1 97 ? 1.270 -1.476 -13.885 1.00 96.88 97 GLU A C 1
ATOM 784 O O . GLU A 1 97 ? 0.271 -1.196 -13.222 1.00 96.88 97 GLU A O 1
ATOM 789 N N . GLU A 1 98 ? 2.162 -2.385 -13.484 1.00 96.50 98 GLU A N 1
ATOM 790 C CA . GLU A 1 98 ? 2.032 -3.141 -12.234 1.00 96.50 98 GLU A CA 1
ATOM 791 C C . GLU A 1 98 ? 2.018 -2.203 -11.021 1.00 96.50 98 GLU A C 1
ATOM 793 O O . GLU A 1 98 ? 1.153 -2.313 -10.150 1.00 96.50 98 GLU A O 1
ATOM 798 N N . TRP A 1 99 ? 2.924 -1.221 -10.993 1.00 97.38 99 TRP A N 1
ATOM 799 C CA . TRP A 1 99 ? 2.998 -0.264 -9.892 1.00 97.38 99 TRP A CA 1
ATOM 800 C C . TRP A 1 99 ? 1.809 0.699 -9.839 1.00 97.38 99 TRP A C 1
ATOM 802 O O . TRP A 1 99 ? 1.385 1.111 -8.762 1.00 97.38 99 TRP A O 1
ATOM 812 N N . SER A 1 100 ? 1.203 1.028 -10.979 1.00 97.62 100 SER A N 1
ATOM 813 C CA . SER A 1 100 ? -0.001 1.869 -11.002 1.00 97.62 100 SER A CA 1
ATOM 814 C C . SER A 1 100 ? -1.164 1.222 -10.241 1.00 97.62 100 SER A C 1
ATOM 816 O O . SER A 1 100 ? -1.965 1.921 -9.616 1.00 97.62 100 SER A O 1
ATOM 818 N N . VAL A 1 101 ? -1.256 -0.114 -10.252 1.00 97.56 101 VAL A N 1
ATOM 819 C CA . VAL A 1 101 ? -2.246 -0.851 -9.453 1.00 97.56 101 VAL A CA 1
ATOM 820 C C . VAL A 1 101 ? -1.931 -0.725 -7.964 1.00 97.56 101 VAL A C 1
ATOM 822 O O . VAL A 1 101 ? -2.834 -0.392 -7.196 1.00 97.56 101 VAL A O 1
ATOM 825 N N . VAL A 1 102 ? -0.661 -0.911 -7.584 1.00 96.75 102 VAL A N 1
ATOM 826 C CA . VAL A 1 102 ? -0.169 -0.727 -6.208 1.00 96.75 102 VAL A CA 1
ATOM 827 C C . VAL A 1 102 ? -0.532 0.658 -5.686 1.00 96.75 102 VAL A C 1
ATOM 829 O O . VAL A 1 102 ? -1.253 0.765 -4.692 1.00 96.75 102 VAL A O 1
ATOM 832 N N . ALA A 1 103 ? -0.120 1.709 -6.397 1.00 97.62 103 ALA A N 1
ATOM 833 C CA . ALA A 1 103 ? -0.344 3.095 -6.007 1.00 97.62 103 ALA A CA 1
ATOM 834 C C . ALA A 1 103 ? -1.834 3.412 -5.823 1.00 97.62 103 ALA A C 1
ATOM 836 O O . ALA A 1 103 ? -2.225 4.053 -4.846 1.00 97.62 103 ALA A O 1
ATOM 837 N N . ARG A 1 104 ? -2.695 2.908 -6.717 1.00 97.88 104 ARG A N 1
ATOM 838 C CA . ARG A 1 104 ? -4.150 3.079 -6.605 1.00 97.88 104 ARG A CA 1
ATOM 839 C C . ARG A 1 104 ? -4.714 2.408 -5.353 1.00 97.88 104 ARG A C 1
ATOM 841 O O . ARG A 1 104 ? -5.517 3.016 -4.649 1.00 97.88 104 ARG A O 1
ATOM 848 N N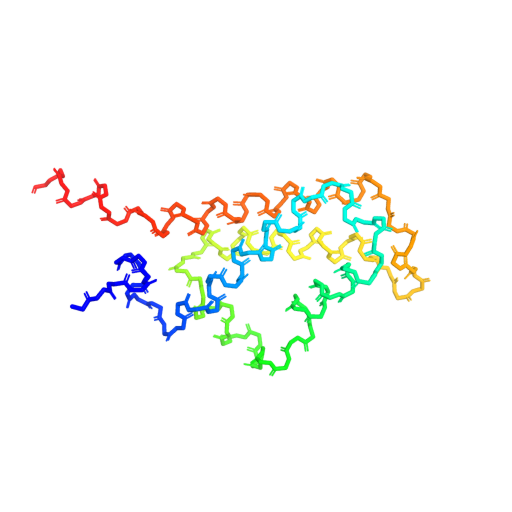 . THR A 1 105 ? -4.318 1.167 -5.078 1.00 94.44 105 THR A N 1
ATOM 849 C CA . THR A 1 105 ? -4.784 0.449 -3.881 1.00 94.44 105 THR A CA 1
ATOM 850 C C . THR A 1 105 ? -4.231 1.050 -2.588 1.00 94.44 105 THR A C 1
ATOM 852 O O . THR A 1 105 ? -4.968 1.141 -1.610 1.00 94.44 105 THR A O 1
ATOM 855 N N . ALA A 1 106 ? -2.996 1.562 -2.602 1.00 95.75 106 ALA A N 1
ATOM 856 C CA . ALA A 1 106 ? -2.395 2.271 -1.476 1.00 95.75 106 ALA A CA 1
ATOM 857 C C . ALA A 1 106 ? -3.134 3.581 -1.165 1.00 95.75 106 ALA A C 1
ATOM 859 O O . ALA A 1 106 ? -3.440 3.859 -0.007 1.00 95.75 106 ALA A O 1
ATOM 860 N N . ALA A 1 107 ? -3.489 4.358 -2.198 1.00 96.00 107 ALA A N 1
ATOM 861 C CA . ALA A 1 107 ? -4.293 5.571 -2.046 1.00 96.00 107 ALA A CA 1
ATOM 862 C C . ALA A 1 107 ? -5.659 5.280 -1.413 1.00 96.00 107 ALA A C 1
ATOM 864 O O . ALA A 1 107 ? -6.095 6.011 -0.524 1.00 96.00 107 ALA A O 1
ATOM 865 N N . HIS A 1 108 ? -6.321 4.206 -1.854 1.00 93.62 108 HIS A N 1
ATOM 866 C CA . HIS A 1 108 ? -7.608 3.795 -1.302 1.00 93.62 108 HIS A CA 1
ATOM 867 C C . HIS A 1 108 ? -7.492 3.372 0.167 1.00 93.62 108 HIS A C 1
ATOM 869 O O . HIS A 1 108 ? -8.207 3.922 1.001 1.00 93.62 108 HIS A O 1
ATOM 875 N N . ALA A 1 109 ? -6.550 2.482 0.494 1.00 91.62 109 ALA A N 1
ATOM 876 C CA . ALA A 1 109 ? -6.307 2.055 1.870 1.00 91.62 109 ALA A CA 1
ATOM 877 C C . ALA A 1 109 ? -5.985 3.245 2.781 1.00 91.62 109 ALA A C 1
ATOM 879 O O . ALA A 1 109 ? -6.614 3.421 3.822 1.00 91.62 109 ALA A O 1
ATOM 880 N N . ARG A 1 110 ? -5.086 4.138 2.347 1.00 92.75 110 ARG A N 1
ATOM 881 C CA . ARG A 1 110 ? -4.743 5.345 3.105 1.00 92.75 110 ARG A CA 1
ATOM 882 C C . ARG A 1 110 ? -5.965 6.216 3.370 1.00 92.75 110 ARG A C 1
ATOM 884 O O . ARG A 1 110 ? -6.106 6.743 4.469 1.00 92.75 110 ARG A O 1
ATOM 891 N N . LEU A 1 111 ? -6.825 6.398 2.367 1.00 91.56 111 LEU A N 1
ATOM 892 C CA . LEU A 1 111 ? -8.041 7.187 2.520 1.00 91.56 111 LEU A CA 1
ATOM 893 C C . LEU A 1 111 ? -8.991 6.552 3.543 1.00 91.56 111 LEU A C 1
ATOM 895 O O . LEU A 1 111 ? -9.465 7.277 4.412 1.00 91.56 111 LEU A O 1
ATOM 899 N N . CYS A 1 112 ? -9.218 5.235 3.484 1.00 88.38 112 CYS A N 1
ATOM 900 C CA . CYS A 1 112 ? -10.049 4.527 4.463 1.00 88.38 112 CYS A CA 1
ATOM 901 C C . CYS A 1 112 ? -9.517 4.722 5.891 1.00 88.38 112 CYS A C 1
ATOM 903 O O . CYS A 1 112 ? -10.259 5.165 6.768 1.00 88.38 112 CYS A O 1
ATOM 905 N N . LEU A 1 113 ? -8.210 4.515 6.095 1.0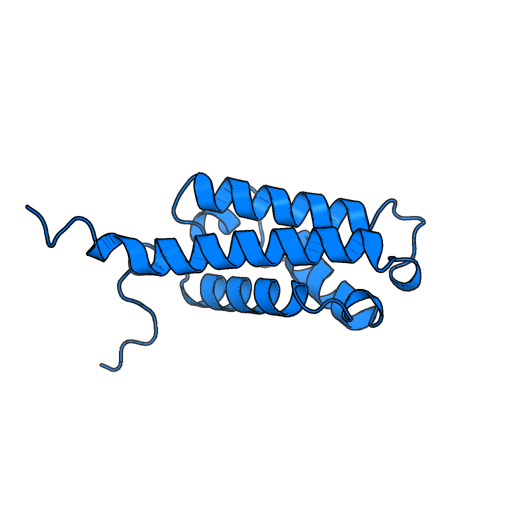0 87.38 113 LEU A N 1
ATOM 906 C CA . LEU A 1 113 ? -7.566 4.679 7.401 1.00 87.38 113 LEU A CA 1
ATOM 907 C C . LEU A 1 113 ? -7.635 6.134 7.909 1.00 87.38 113 LEU A C 1
ATOM 909 O O . LEU A 1 113 ? -7.812 6.386 9.102 1.00 87.38 113 LEU A O 1
ATOM 913 N N . LEU A 1 114 ? -7.511 7.130 7.032 1.00 85.69 114 LEU A N 1
ATOM 914 C CA . LEU A 1 114 ? -7.661 8.529 7.441 1.00 85.69 114 LEU A CA 1
ATOM 915 C C . LEU A 1 114 ? -9.114 8.871 7.791 1.00 85.69 114 LEU A C 1
ATOM 917 O O . LEU A 1 114 ? -9.353 9.504 8.813 1.00 85.69 114 LEU A O 1
ATOM 921 N N . GLN A 1 115 ? -10.077 8.422 6.983 1.00 78.75 115 GLN A N 1
ATOM 922 C CA . GLN A 1 115 ? -11.494 8.744 7.159 1.00 78.75 115 GLN A CA 1
ATOM 923 C C . GLN A 1 115 ? -12.080 8.135 8.428 1.00 78.75 115 GLN A C 1
ATOM 925 O O . GLN A 1 115 ? -12.786 8.824 9.158 1.00 78.75 115 GLN A O 1
ATOM 930 N N . LYS A 1 116 ? -11.779 6.872 8.735 1.00 66.50 116 LYS A N 1
ATOM 931 C CA . LYS A 1 116 ? -12.242 6.238 9.981 1.00 66.50 116 LYS A CA 1
ATOM 932 C C . LYS A 1 116 ? -11.418 6.657 11.197 1.00 66.50 116 LYS A C 1
ATOM 934 O O . LYS A 1 116 ? -11.925 6.714 12.313 1.00 66.50 116 LYS A O 1
ATOM 939 N N . GLY A 1 117 ? -10.208 7.153 10.946 1.00 53.12 117 GLY A N 1
ATOM 940 C CA . GLY A 1 117 ? -9.480 8.037 11.845 1.00 53.12 117 GLY A CA 1
ATOM 941 C C . GLY A 1 117 ? -10.110 9.425 12.042 1.00 53.12 117 GLY A C 1
ATOM 942 O O . GLY A 1 117 ? -9.524 10.230 12.747 1.00 53.12 117 GLY A O 1
ATOM 943 N N . GLU A 1 118 ? -11.266 9.749 11.468 1.00 45.62 118 GLU A N 1
ATOM 944 C CA . GLU A 1 118 ? -11.986 11.019 11.681 1.00 45.62 118 GLU A CA 1
ATOM 945 C C . GLU A 1 118 ? -13.498 10.816 11.924 1.00 45.62 118 GLU A C 1
ATOM 947 O O . GLU A 1 118 ? -14.166 11.698 12.466 1.00 45.62 118 GLU A O 1
ATOM 952 N N . SER A 1 119 ? -14.064 9.662 11.552 1.00 42.47 119 SER A N 1
ATOM 953 C CA . SER A 1 119 ? -15.509 9.503 11.334 1.00 42.47 11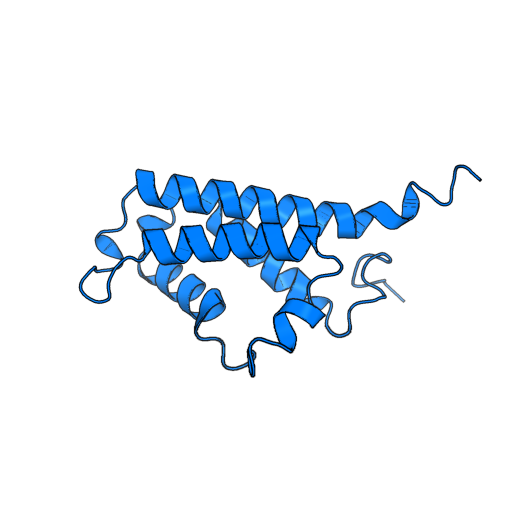9 SER A CA 1
ATOM 954 C C . SER A 1 119 ? -16.375 9.288 12.574 1.00 42.47 119 SER A C 1
ATOM 956 O O . SER A 1 119 ? -17.592 9.340 12.436 1.00 42.47 119 SER A O 1
ATOM 958 N N . TRP A 1 120 ? -15.823 9.103 13.778 1.00 37.28 120 TRP A N 1
ATOM 959 C CA . TRP A 1 120 ? -16.659 8.987 14.990 1.00 37.28 120 TRP A CA 1
ATOM 960 C C . TRP A 1 120 ? -17.381 10.299 15.363 1.00 37.28 120 TRP A C 1
ATOM 962 O O . TRP A 1 120 ? -18.319 10.288 16.146 1.00 37.28 120 TRP A O 1
ATOM 972 N N . PHE A 1 121 ? -16.998 11.439 14.771 1.00 37.28 121 PHE A N 1
ATOM 973 C CA . PHE A 1 121 ? -17.609 12.744 15.064 1.00 37.28 121 PHE A CA 1
ATOM 974 C C . PHE A 1 121 ? -18.818 13.120 14.203 1.00 37.28 121 PHE A C 1
ATOM 976 O O . PHE A 1 121 ? -19.443 14.144 14.477 1.00 37.28 121 PHE A O 1
ATOM 983 N N . LYS A 1 122 ? -19.160 12.349 13.163 1.00 39.00 122 LYS A N 1
ATOM 984 C CA . LYS A 1 122 ? -20.348 12.677 12.356 1.00 39.00 122 LYS A CA 1
ATOM 985 C C . LYS A 1 122 ? -21.650 12.123 12.926 1.00 39.00 122 LYS A C 1
ATOM 987 O O . LYS A 1 122 ? -22.682 12.729 12.667 1.00 39.00 122 LYS A O 1
ATOM 992 N N . ASP A 1 123 ? -21.589 11.092 13.767 1.00 39.88 123 ASP A N 1
ATOM 993 C CA . ASP A 1 123 ? -22.796 10.432 14.280 1.00 39.88 123 ASP A CA 1
ATOM 994 C C . ASP A 1 123 ? -23.189 10.850 15.713 1.00 39.88 123 ASP A C 1
ATOM 996 O O . ASP A 1 123 ? -24.280 10.513 16.159 1.00 39.88 123 ASP A O 1
ATOM 1000 N N . GLU A 1 124 ? -22.377 11.646 16.426 1.00 41.06 124 GLU A N 1
ATOM 1001 C CA . GLU A 1 124 ? -22.718 12.150 17.779 1.00 41.06 124 GLU A CA 1
ATOM 1002 C C . GLU A 1 124 ? -23.111 13.642 17.829 1.00 41.06 124 GLU A C 1
ATOM 1004 O O . GLU A 1 124 ? -23.309 14.202 18.905 1.00 41.06 124 GLU A O 1
ATOM 1009 N N . CYS A 1 125 ? -23.243 14.314 16.679 1.00 39.16 125 CYS A N 1
ATOM 1010 C CA . CYS A 1 125 ? -23.757 15.694 16.608 1.00 39.16 125 CYS A CA 1
ATOM 1011 C C . CYS A 1 125 ? -25.153 15.808 15.968 1.00 39.16 125 CYS A C 1
ATOM 1013 O O . CYS A 1 125 ? -25.688 16.913 15.883 1.00 39.16 125 CYS A O 1
ATOM 1015 N N . GLU A 1 126 ? -25.762 14.687 15.574 1.00 41.12 126 GLU A N 1
ATOM 1016 C CA . GLU A 1 126 ? -27.160 14.605 15.136 1.00 41.12 126 GLU A CA 1
ATOM 1017 C C . GLU A 1 126 ? -27.888 13.487 15.906 1.00 41.12 126 GLU A C 1
ATOM 1019 O O . GLU A 1 126 ? -28.204 12.430 15.365 1.00 41.12 126 GLU A O 1
ATOM 1024 N N . GLY A 1 127 ? -28.143 13.731 17.196 1.00 35.47 127 GLY A N 1
ATOM 1025 C CA . GLY A 1 127 ? -28.960 12.878 18.068 1.00 35.47 127 GLY A CA 1
ATOM 1026 C C . GLY A 1 127 ? -29.393 13.588 19.339 1.00 35.47 127 GLY A C 1
ATOM 1027 O O . GLY A 1 127 ? -28.507 13.858 20.177 1.00 35.47 127 GLY A O 1
#

Radius of gyration: 15.93 Å; chains: 1; bounding box: 45×34×43 Å

Sequence (127 aa):
MTQQYPPSWSGLDYPWQRAELIAYLLDAQNLALWQEPDEVKFLMHFVFDDHDFQPPSQQLGFMLLDDEEVDAMTAFVTAFSSALGPRSKRLSEISAEEWSVVARTAAHARLCLLQKGESWFKDECEG

pLDDT: mean 77.9, std 18.87, range [35.47, 97.88]

Secondary structure (DSSP, 8-state):
----S-GGGTT-S-HHHHHHHHHHHHHTT-TTGGG-HHHHHHHHIIIII-GGG-STTTSHHHH--SHHHHHHHHHHHHHHHHHH-STTS-GGG--HHHHHHHHHHHHHHHHHHHHHTTGGGSSSS--